Protein AF-A0A6L7KGI4-F1 (afdb_monomer_lite)

Secondary structure (DSSP, 8-state):
-PPP------HHHHHHHHHT-TTSTT-TTTT-TTHHHHHHTTS-SSHHHHHHHHHHHHHTSHHHHHHHH-

Sequence (70 aa):
MAAPILMPTDTQILTLTQWLSPAFPVGSFAYSHGLEGAAGMGWVKDGAGLEAWLEDVLLHGAGRADSLLL

Radius of gyration: 17.54 Å; chains: 1; bounding box: 44×34×32 Å

pLDDT: mean 90.4, std 9.27, range [55.88, 98.25]

Structure (mmCIF, N/CA/C/O backbone):
data_AF-A0A6L7KGI4-F1
#
_entry.id   AF-A0A6L7KGI4-F1
#
loop_
_atom_site.group_PDB
_atom_site.id
_atom_site.type_symbol
_atom_site.label_atom_id
_atom_site.label_alt_id
_atom_site.label_comp_id
_atom_site.label_asym_id
_atom_site.label_entity_id
_atom_site.label_seq_id
_atom_site.pdbx_PDB_ins_code
_atom_site.Cartn_x
_atom_site.Cartn_y
_atom_site.Cartn_z
_atom_site.occupancy
_atom_site.B_iso_or_equiv
_atom_site.auth_seq_id
_atom_site.auth_comp_id
_atom_site.auth_asym_id
_atom_site.auth_atom_id
_atom_site.pdbx_PDB_model_num
ATOM 1 N N . MET A 1 1 ? 27.247 -22.826 16.369 1.00 55.88 1 MET A N 1
ATOM 2 C CA . MET A 1 1 ?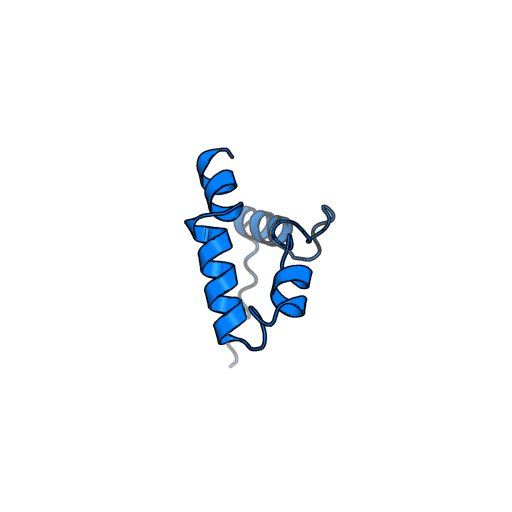 27.669 -22.164 15.114 1.00 55.88 1 MET A CA 1
ATOM 3 C C . MET A 1 1 ? 26.431 -21.519 14.514 1.00 55.88 1 MET A C 1
ATOM 5 O O . MET A 1 1 ? 25.457 -22.232 14.319 1.00 55.88 1 MET A O 1
ATOM 9 N N . ALA A 1 2 ? 26.412 -20.195 14.338 1.00 60.50 2 ALA A N 1
ATOM 10 C CA . ALA A 1 2 ? 25.277 -19.503 13.724 1.00 60.50 2 ALA A CA 1
ATOM 11 C C . ALA A 1 2 ? 25.234 -19.821 12.222 1.00 60.50 2 ALA A C 1
ATOM 13 O O . ALA A 1 2 ? 26.283 -19.853 11.577 1.00 60.50 2 ALA A O 1
ATOM 14 N N . ALA A 1 3 ? 24.045 -20.094 11.685 1.00 68.31 3 ALA A N 1
ATOM 15 C CA . ALA A 1 3 ? 23.865 -20.294 10.253 1.00 68.31 3 ALA A CA 1
ATOM 16 C C . ALA A 1 3 ? 24.255 -19.008 9.495 1.00 68.31 3 ALA A C 1
ATOM 18 O O . ALA A 1 3 ? 23.982 -17.913 9.996 1.00 68.31 3 ALA A O 1
ATOM 19 N N . PRO A 1 4 ? 24.907 -19.109 8.323 1.00 72.06 4 PRO A N 1
ATOM 20 C CA . PRO A 1 4 ? 25.268 -17.932 7.546 1.00 72.06 4 PRO A CA 1
ATOM 21 C C . PRO A 1 4 ? 24.005 -17.168 7.139 1.00 72.06 4 PRO A C 1
ATOM 23 O O . PRO A 1 4 ? 23.013 -17.769 6.725 1.00 72.06 4 PRO A O 1
ATOM 26 N N . ILE A 1 5 ? 24.047 -15.838 7.249 1.00 74.75 5 ILE A N 1
ATOM 27 C CA . ILE A 1 5 ? 23.008 -14.970 6.691 1.00 74.75 5 ILE A CA 1
ATOM 28 C C . ILE A 1 5 ? 23.068 -15.144 5.174 1.00 74.75 5 ILE A C 1
ATOM 30 O O . ILE A 1 5 ? 24.035 -14.733 4.531 1.00 74.75 5 ILE A O 1
ATOM 34 N N . LEU A 1 6 ? 22.048 -15.785 4.609 1.00 75.00 6 LEU A N 1
ATOM 35 C CA . LEU A 1 6 ? 21.864 -15.847 3.167 1.00 75.00 6 LEU A CA 1
ATOM 36 C C . LEU A 1 6 ? 21.496 -14.438 2.699 1.00 75.00 6 LEU A C 1
ATOM 38 O O . LEU A 1 6 ? 20.384 -13.975 2.929 1.00 75.00 6 LEU A O 1
ATOM 42 N N . MET A 1 7 ? 22.453 -13.745 2.087 1.00 75.75 7 MET A N 1
ATOM 43 C CA . MET A 1 7 ? 22.204 -12.525 1.324 1.00 75.75 7 MET A CA 1
ATOM 44 C C . MET A 1 7 ? 21.854 -12.952 -0.103 1.00 75.75 7 MET A C 1
ATOM 46 O O . MET A 1 7 ? 22.766 -13.330 -0.841 1.00 75.75 7 MET A O 1
ATOM 50 N N . PRO A 1 8 ? 20.568 -12.969 -0.501 1.00 76.50 8 PRO A N 1
ATOM 51 C CA . PRO A 1 8 ? 20.207 -13.270 -1.877 1.00 76.50 8 PRO A CA 1
ATOM 52 C C . PRO A 1 8 ? 20.791 -12.185 -2.787 1.00 76.50 8 PRO A C 1
ATOM 54 O O . PRO A 1 8 ? 20.374 -11.032 -2.752 1.00 76.50 8 PRO A O 1
ATOM 57 N N . THR A 1 9 ? 21.788 -12.561 -3.584 1.00 87.38 9 THR A N 1
ATOM 58 C CA . THR A 1 9 ? 22.417 -11.703 -4.601 1.00 87.38 9 THR A CA 1
ATOM 59 C C . THR A 1 9 ? 21.861 -11.958 -6.001 1.00 87.38 9 THR A C 1
ATOM 61 O O . THR A 1 9 ? 22.398 -11.443 -6.981 1.00 87.38 9 THR A O 1
ATOM 64 N N . ASP A 1 10 ? 20.786 -12.747 -6.100 1.00 92.81 10 ASP A N 1
ATOM 65 C CA . ASP A 1 10 ? 20.036 -12.932 -7.337 1.00 92.81 10 ASP A CA 1
ATOM 66 C C . ASP A 1 10 ? 19.522 -11.573 -7.825 1.00 92.81 10 ASP A C 1
ATOM 68 O O . ASP A 1 10 ? 18.842 -10.841 -7.100 1.00 92.81 10 ASP A O 1
ATOM 72 N N . THR A 1 11 ? 19.873 -11.219 -9.058 1.00 93.50 11 THR A N 1
ATOM 73 C CA . THR A 1 11 ? 19.571 -9.904 -9.620 1.00 93.50 11 THR A CA 1
ATOM 74 C C . THR A 1 11 ? 18.072 -9.653 -9.731 1.00 93.50 11 THR A C 1
ATOM 76 O O . THR A 1 11 ? 17.653 -8.519 -9.522 1.00 93.50 11 THR A O 1
ATOM 79 N N . GLN A 1 12 ? 17.254 -10.679 -9.981 1.00 94.38 12 GLN A N 1
ATOM 80 C CA . GLN A 1 12 ? 15.799 -10.538 -10.062 1.00 94.38 12 GLN A CA 1
ATOM 81 C C . GLN A 1 12 ? 15.217 -10.194 -8.690 1.00 94.38 12 GLN A C 1
ATOM 83 O O . GLN A 1 12 ? 14.397 -9.282 -8.577 1.00 94.38 12 GLN A O 1
ATOM 88 N N . ILE A 1 13 ? 15.693 -10.861 -7.631 1.00 92.50 13 ILE A N 1
ATOM 89 C CA . ILE A 1 13 ? 15.278 -10.558 -6.253 1.00 92.50 13 ILE A CA 1
ATOM 90 C C . ILE A 1 13 ? 15.706 -9.143 -5.859 1.00 92.50 13 ILE A C 1
ATOM 92 O O . ILE A 1 13 ? 14.911 -8.397 -5.281 1.00 92.50 13 ILE A O 1
ATOM 96 N N . LEU A 1 14 ? 16.935 -8.744 -6.192 1.00 93.81 14 LEU A N 1
ATOM 97 C CA . LEU A 1 14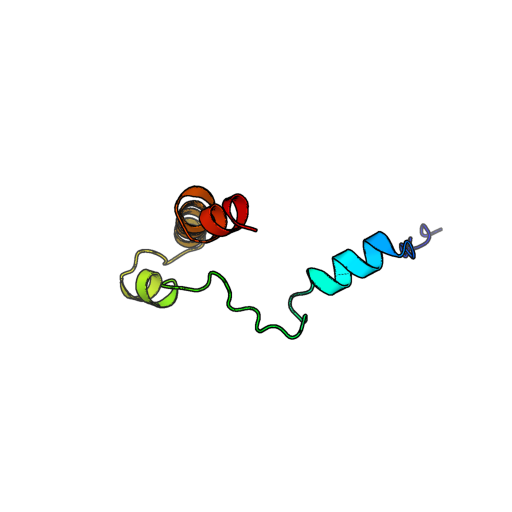 ? 17.426 -7.396 -5.903 1.00 93.81 14 LEU A CA 1
ATOM 98 C C . LEU A 1 14 ? 16.619 -6.322 -6.646 1.00 93.81 14 LEU A C 1
ATOM 100 O O . LEU A 1 14 ? 16.250 -5.316 -6.041 1.00 93.81 14 LEU A O 1
ATOM 104 N N . THR A 1 15 ? 16.281 -6.545 -7.920 1.00 94.75 15 THR A N 1
ATOM 105 C CA . THR A 1 15 ? 15.441 -5.625 -8.699 1.00 94.75 15 THR A CA 1
ATOM 106 C C . THR A 1 15 ? 14.036 -5.503 -8.113 1.00 94.75 15 THR A C 1
ATOM 108 O O . THR A 1 15 ? 13.574 -4.384 -7.898 1.00 94.75 15 THR A O 1
ATOM 111 N N . LEU A 1 16 ? 13.373 -6.618 -7.785 1.00 94.12 16 LEU A N 1
ATOM 112 C CA . LEU A 1 16 ? 12.041 -6.585 -7.168 1.00 94.12 16 LEU A CA 1
ATOM 113 C C . LEU A 1 16 ? 12.061 -5.875 -5.810 1.00 94.12 16 LEU A C 1
ATOM 115 O O . LEU A 1 16 ? 11.186 -5.060 -5.528 1.00 94.12 16 LEU A O 1
ATOM 119 N N . THR A 1 17 ? 13.087 -6.125 -4.993 1.00 92.94 17 THR A N 1
ATOM 120 C CA . THR A 1 17 ? 13.258 -5.460 -3.691 1.00 92.94 17 THR A CA 1
ATOM 121 C C . THR A 1 17 ? 13.424 -3.951 -3.856 1.00 92.94 17 THR A C 1
ATOM 123 O O . THR A 1 17 ? 12.864 -3.175 -3.085 1.00 92.94 17 THR A O 1
ATOM 126 N N . GLN A 1 18 ? 14.174 -3.521 -4.875 1.00 93.25 18 GLN A N 1
ATOM 127 C CA . GLN A 1 18 ? 14.331 -2.106 -5.187 1.00 93.25 18 GLN A CA 1
ATOM 128 C C . GLN A 1 18 ? 13.004 -1.476 -5.630 1.00 93.25 18 GLN A C 1
ATOM 130 O O . GLN A 1 18 ? 12.663 -0.405 -5.136 1.00 93.25 18 GLN A O 1
ATOM 135 N N . TRP A 1 19 ? 12.264 -2.123 -6.535 1.00 92.56 19 TRP A N 1
ATOM 136 C CA . TRP A 1 19 ? 11.004 -1.599 -7.078 1.00 92.56 19 TRP A CA 1
ATOM 137 C C . TRP A 1 19 ? 9.882 -1.523 -6.041 1.00 92.56 19 TRP A C 1
ATOM 139 O O . TRP A 1 19 ? 9.131 -0.554 -6.032 1.00 92.56 19 TRP A O 1
ATOM 149 N N . LEU A 1 20 ? 9.781 -2.515 -5.153 1.00 91.44 20 LEU A N 1
ATOM 150 C CA . LEU A 1 20 ? 8.731 -2.598 -4.130 1.00 91.44 20 LEU A CA 1
ATOM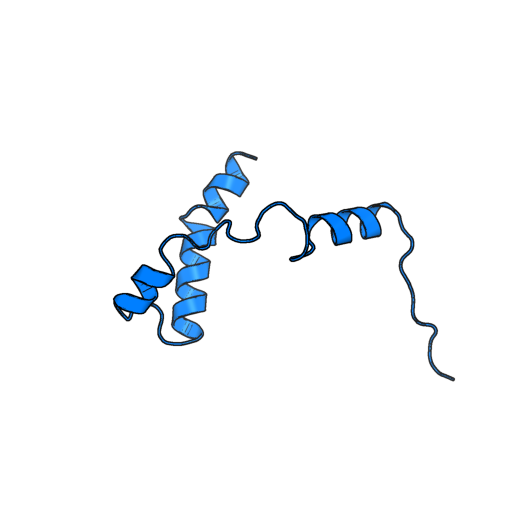 151 C C . LEU A 1 20 ? 9.105 -1.891 -2.817 1.00 91.44 20 LEU A C 1
ATOM 153 O O . LEU A 1 20 ? 8.367 -1.960 -1.834 1.00 91.44 20 LEU A O 1
ATOM 157 N N . SER A 1 21 ? 10.260 -1.224 -2.774 1.00 91.62 21 SER A N 1
ATOM 158 C CA . SER A 1 21 ? 10.696 -0.479 -1.597 1.00 91.62 21 SER A CA 1
ATOM 159 C C . SER A 1 21 ? 9.786 0.730 -1.345 1.00 91.62 21 SER A C 1
ATOM 161 O O . SER A 1 21 ? 9.581 1.533 -2.256 1.00 91.62 21 SER A O 1
ATOM 163 N N . PRO A 1 22 ? 9.341 0.974 -0.096 1.00 89.31 22 PRO A N 1
ATOM 164 C CA . PRO A 1 22 ? 8.645 2.211 0.263 1.00 89.31 22 PRO A CA 1
ATOM 165 C C . PRO A 1 22 ? 9.467 3.482 -0.002 1.00 89.31 22 PRO A C 1
ATOM 167 O O . PRO A 1 22 ? 8.899 4.567 -0.103 1.00 89.31 22 PRO A O 1
ATOM 170 N N . ALA A 1 23 ? 10.797 3.350 -0.103 1.00 90.69 23 ALA A N 1
ATOM 171 C CA . ALA A 1 23 ? 11.720 4.437 -0.420 1.00 90.69 23 ALA A CA 1
ATOM 172 C C . ALA A 1 23 ? 11.909 4.660 -1.934 1.00 90.69 23 ALA A C 1
ATOM 174 O O . ALA A 1 23 ? 12.707 5.516 -2.324 1.00 90.69 23 ALA A O 1
ATOM 175 N N . PHE A 1 24 ? 11.228 3.896 -2.798 1.00 91.12 24 PHE A N 1
ATOM 176 C CA . PHE A 1 24 ? 11.304 4.091 -4.242 1.00 91.12 24 PHE A CA 1
ATOM 177 C C . PHE A 1 24 ? 10.749 5.485 -4.614 1.00 91.12 24 PHE A C 1
ATOM 179 O O . PHE A 1 24 ? 9.666 5.857 -4.156 1.00 91.12 24 PHE A O 1
ATOM 186 N N . PRO A 1 25 ? 11.471 6.303 -5.407 1.00 89.25 25 PRO A N 1
ATOM 187 C CA . PRO A 1 25 ? 11.242 7.750 -5.486 1.00 89.25 25 PRO A CA 1
ATOM 188 C C . PRO A 1 25 ? 10.116 8.137 -6.462 1.00 89.25 25 PRO A C 1
ATOM 190 O O . PRO A 1 25 ? 10.295 8.991 -7.326 1.00 89.25 25 PRO A O 1
ATOM 193 N N . VAL A 1 26 ? 8.950 7.506 -6.331 1.00 87.00 26 VAL A N 1
ATOM 194 C CA . VAL A 1 26 ? 7.746 7.787 -7.139 1.00 87.00 26 VAL A CA 1
ATOM 195 C C . VAL A 1 26 ? 6.650 8.509 -6.351 1.00 87.00 26 VAL A C 1
ATOM 197 O O . VAL A 1 26 ? 5.655 8.927 -6.932 1.00 87.00 26 VAL A O 1
ATOM 200 N N . GLY A 1 27 ? 6.846 8.693 -5.041 1.00 79.88 27 GLY A N 1
ATOM 201 C CA . GLY A 1 27 ? 5.829 9.221 -4.134 1.00 79.88 27 GLY A CA 1
ATOM 202 C C . GLY A 1 27 ? 4.865 8.118 -3.697 1.00 79.88 27 GLY A C 1
ATOM 203 O O . GLY A 1 27 ? 3.925 7.774 -4.406 1.00 79.88 27 GLY A O 1
ATOM 204 N N . SER A 1 28 ? 5.098 7.562 -2.509 1.00 73.81 28 SER A N 1
ATOM 205 C CA . SER A 1 28 ? 4.407 6.379 -1.967 1.00 73.81 28 SER A CA 1
ATOM 206 C C . SER A 1 28 ? 3.017 6.691 -1.388 1.00 73.81 28 SER A C 1
ATOM 208 O O . SER A 1 28 ? 2.704 6.298 -0.268 1.00 73.81 28 SER A O 1
ATOM 210 N N . PHE A 1 29 ? 2.192 7.431 -2.134 1.00 78.75 29 PHE A N 1
ATOM 211 C CA . PHE A 1 29 ? 0.834 7.835 -1.729 1.00 78.75 29 PHE A CA 1
ATOM 212 C C . PHE A 1 29 ? -0.261 7.278 -2.645 1.00 78.75 29 PHE A C 1
ATOM 214 O O . PHE A 1 29 ? -1.441 7.574 -2.456 1.00 78.75 29 PHE A O 1
ATOM 221 N N . ALA A 1 30 ? 0.108 6.472 -3.646 1.00 75.69 30 ALA A N 1
ATOM 222 C CA . ALA A 1 30 ? -0.875 5.718 -4.409 1.00 75.69 30 ALA A CA 1
ATOM 223 C C . ALA A 1 30 ? -1.774 4.932 -3.437 1.00 75.69 30 ALA A C 1
ATOM 225 O O . ALA A 1 30 ? -1.303 4.396 -2.434 1.00 75.69 30 ALA A O 1
ATOM 226 N N . TYR A 1 31 ? -3.077 4.917 -3.722 1.00 83.50 31 TYR A N 1
ATOM 227 C CA . TYR A 1 31 ? -4.117 4.276 -2.908 1.00 83.50 31 TYR A CA 1
ATOM 228 C C . TYR A 1 31 ? -4.469 4.935 -1.563 1.00 83.50 31 TYR A C 1
ATOM 230 O O . TYR A 1 31 ? -5.393 4.452 -0.925 1.00 83.50 31 TYR A O 1
ATOM 238 N N . SER A 1 32 ? -3.876 6.069 -1.158 1.00 88.31 32 SER A N 1
ATOM 239 C CA . SER A 1 32 ? -4.271 6.761 0.092 1.00 88.31 32 SER A CA 1
ATOM 240 C C . SER A 1 32 ? -5.590 7.547 -0.002 1.00 88.31 32 SER A C 1
ATOM 242 O O . SER A 1 32 ? -6.066 8.097 0.989 1.00 88.31 32 SER A O 1
ATOM 244 N N . HIS A 1 33 ? -6.167 7.638 -1.201 1.00 90.50 33 HIS A N 1
ATOM 245 C CA . HIS A 1 33 ? -7.350 8.440 -1.505 1.00 90.50 33 HIS A CA 1
ATOM 246 C C . HIS A 1 33 ? -8.498 8.213 -0.517 1.00 90.50 33 HIS A C 1
ATOM 248 O O . HIS A 1 33 ? -8.951 7.098 -0.304 1.00 90.50 33 HIS A O 1
ATOM 254 N N . GLY A 1 34 ? -9.025 9.296 0.049 1.00 93.00 34 GLY A N 1
ATOM 255 C CA . GLY A 1 34 ? -10.228 9.235 0.877 1.00 93.00 34 GLY A CA 1
ATOM 256 C C . GLY A 1 34 ? -10.037 8.604 2.258 1.00 93.00 34 GLY A C 1
ATOM 257 O O . GLY A 1 34 ? -10.995 8.628 3.029 1.00 93.00 34 GLY A O 1
ATOM 258 N N . LEU A 1 35 ? -8.840 8.119 2.616 1.00 95.38 35 LEU A N 1
ATOM 259 C CA . LEU A 1 35 ? -8.568 7.577 3.948 1.00 95.38 35 LEU A CA 1
ATOM 260 C C . LEU A 1 35 ? -8.738 8.651 5.031 1.00 95.38 35 LEU A C 1
ATOM 262 O O . LEU A 1 35 ? -9.383 8.398 6.048 1.00 95.38 35 LEU A O 1
ATOM 266 N N . GLU A 1 36 ? -8.250 9.876 4.799 1.00 95.94 36 GLU A N 1
ATOM 267 C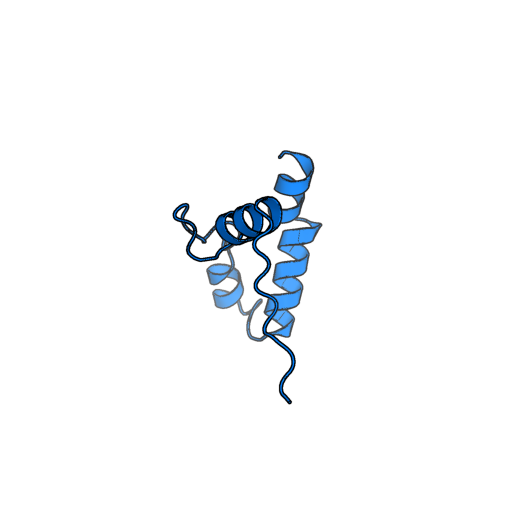 CA . GLU A 1 36 ? -8.445 10.994 5.733 1.00 95.94 36 GLU A CA 1
ATOM 268 C C . GLU A 1 36 ? -9.931 11.342 5.903 1.00 95.94 36 GLU A C 1
ATOM 270 O O . GLU A 1 36 ? -10.380 11.656 7.006 1.00 95.94 36 GLU A O 1
ATOM 275 N N . GLY A 1 37 ? -10.714 11.245 4.824 1.00 96.94 37 GLY A N 1
ATOM 276 C CA . GLY A 1 37 ? -12.162 11.450 4.859 1.00 96.94 37 GLY A CA 1
ATOM 277 C C . GLY A 1 37 ? -12.885 10.345 5.630 1.00 96.94 37 GLY A C 1
ATOM 278 O O . GLY A 1 37 ? -13.724 10.635 6.482 1.00 96.94 37 GLY A O 1
ATOM 279 N N . ALA A 1 38 ? -12.530 9.083 5.383 1.00 96.38 38 ALA A N 1
ATOM 280 C CA . ALA A 1 38 ? -13.082 7.931 6.088 1.00 96.38 38 ALA A CA 1
ATOM 281 C C . ALA A 1 38 ? -12.777 7.991 7.595 1.00 96.38 38 ALA A C 1
ATOM 283 O O . ALA A 1 38 ? -13.653 7.706 8.415 1.00 96.38 38 ALA A O 1
ATOM 284 N N . ALA A 1 39 ? -11.577 8.438 7.972 1.00 97.19 39 ALA A N 1
ATOM 285 C CA . ALA A 1 39 ? -11.230 8.705 9.364 1.00 97.19 39 ALA A CA 1
ATOM 286 C C . ALA A 1 39 ? -12.051 9.870 9.945 1.00 97.19 39 ALA A C 1
ATOM 288 O O . ALA A 1 39 ? -12.642 9.735 11.016 1.00 97.19 39 ALA A O 1
ATOM 289 N N . GLY A 1 40 ? -12.164 10.988 9.218 1.00 97.88 40 GLY A N 1
ATOM 290 C CA . GLY A 1 40 ? -12.947 12.156 9.640 1.00 97.88 40 GLY A CA 1
ATOM 291 C C . GLY A 1 40 ? -14.441 11.869 9.844 1.00 97.88 40 GLY A C 1
ATOM 292 O O . GLY A 1 40 ? -15.072 12.475 10.707 1.00 97.88 40 GLY A O 1
ATOM 293 N N . MET A 1 41 ? -15.001 10.912 9.098 1.00 97.50 41 MET A N 1
ATOM 294 C CA . MET A 1 41 ? -16.386 10.442 9.247 1.00 97.50 41 MET A CA 1
ATOM 295 C C . MET A 1 41 ? -16.553 9.324 10.290 1.00 97.50 41 MET A C 1
ATOM 297 O O . MET A 1 41 ? -17.672 8.875 10.536 1.00 97.50 41 MET A O 1
ATOM 301 N N . GLY A 1 42 ? -15.465 8.860 10.909 1.00 96.88 42 GLY A N 1
ATOM 302 C CA . GLY A 1 42 ? -15.484 7.786 11.904 1.00 96.88 42 GLY A CA 1
ATOM 303 C C . GLY A 1 42 ? -15.659 6.377 11.328 1.00 96.88 42 GLY A C 1
ATOM 304 O O . GLY A 1 42 ? -15.948 5.452 12.088 1.00 96.88 42 GLY A O 1
ATOM 305 N N . TRP A 1 43 ? -15.491 6.195 10.014 1.00 96.56 43 TRP A N 1
ATOM 306 C CA . TRP A 1 43 ? -15.536 4.882 9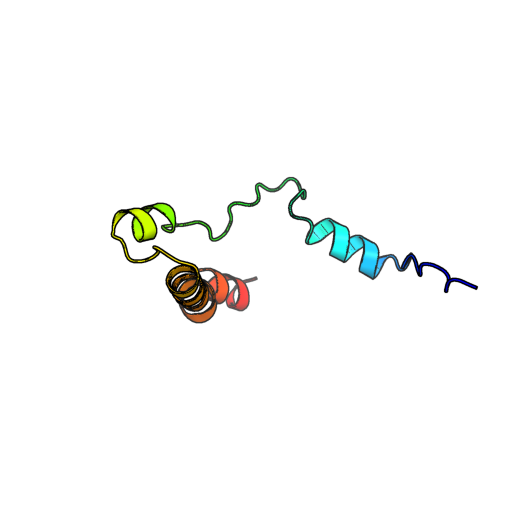.356 1.00 96.56 43 TRP A CA 1
ATOM 307 C C . TRP A 1 43 ? -14.260 4.079 9.629 1.00 96.56 43 TRP A C 1
ATOM 309 O O . TRP A 1 43 ? -14.328 2.876 9.863 1.00 96.56 43 TRP A O 1
ATOM 319 N N . VAL A 1 44 ? -13.108 4.757 9.687 1.00 98.00 44 VAL A N 1
ATOM 320 C CA . VAL A 1 44 ? -11.817 4.174 10.080 1.00 98.00 44 VAL A CA 1
ATOM 321 C C . VAL A 1 44 ? -11.385 4.781 11.411 1.00 98.00 44 VAL A C 1
ATOM 323 O O . VAL A 1 44 ? -10.913 5.913 11.466 1.00 98.00 44 VAL A O 1
ATOM 326 N N . LYS A 1 45 ? -11.569 4.033 12.500 1.00 97.69 45 LYS A N 1
ATOM 327 C CA . LYS A 1 45 ? -11.243 4.475 13.873 1.00 97.69 45 LYS A CA 1
ATOM 328 C C . LYS A 1 45 ? -10.284 3.542 14.614 1.00 97.69 45 LYS A C 1
ATOM 330 O O . LYS A 1 45 ? -9.795 3.880 15.688 1.00 97.69 45 LYS A O 1
ATOM 335 N N . ASP A 1 46 ? -10.060 2.359 14.059 1.00 98.12 46 ASP A N 1
ATOM 336 C CA . ASP A 1 46 ? -9.263 1.281 14.623 1.00 98.12 46 ASP A CA 1
ATOM 337 C C . ASP A 1 46 ? -8.713 0.398 13.490 1.00 98.12 46 ASP A C 1
ATOM 339 O O . ASP A 1 46 ? -8.966 0.641 12.306 1.00 98.12 46 ASP A O 1
ATOM 343 N N . GLY A 1 47 ? -7.925 -0.615 13.859 1.00 98.12 47 GLY A N 1
ATOM 344 C CA . GLY A 1 47 ? -7.313 -1.529 12.896 1.00 98.12 47 GLY A CA 1
ATOM 345 C C . GLY A 1 47 ? -8.332 -2.324 12.077 1.00 98.12 47 GLY A C 1
ATOM 346 O O . GLY A 1 47 ? -8.109 -2.520 10.890 1.00 98.12 47 GLY A O 1
ATOM 347 N N . ALA A 1 48 ? -9.465 -2.715 12.668 1.00 98.25 48 ALA A N 1
ATOM 348 C CA . ALA A 1 48 ? -10.498 -3.474 11.964 1.00 98.25 48 ALA A CA 1
ATOM 349 C C . ALA A 1 48 ? -11.215 -2.612 10.912 1.00 98.25 48 ALA A C 1
ATOM 351 O O . ALA A 1 48 ? -11.466 -3.065 9.799 1.00 98.25 48 ALA A O 1
ATOM 352 N N . GLY A 1 49 ? -11.501 -1.347 11.235 1.00 98.06 49 GLY A N 1
ATOM 353 C CA . GLY A 1 49 ? -12.039 -0.392 10.267 1.00 98.06 49 GLY A CA 1
ATOM 354 C C . GLY A 1 49 ? -11.058 -0.102 9.130 1.00 98.06 49 GLY A C 1
ATOM 355 O O . GLY A 1 49 ? -11.474 0.018 7.981 1.00 98.06 49 GLY A O 1
ATOM 356 N N . LEU A 1 50 ? -9.756 -0.028 9.430 1.00 97.69 50 LEU A N 1
ATOM 357 C CA . LEU A 1 50 ? -8.728 0.136 8.402 1.00 97.69 50 LEU A CA 1
ATOM 358 C C . LEU A 1 50 ? -8.636 -1.092 7.487 1.00 97.69 50 LEU A C 1
ATOM 360 O O . LEU A 1 50 ? -8.538 -0.931 6.277 1.00 97.69 50 LEU A O 1
ATOM 364 N N . GLU A 1 51 ? -8.681 -2.298 8.050 1.00 98.06 51 GLU A N 1
ATOM 365 C CA . GLU A 1 51 ? -8.675 -3.553 7.292 1.00 98.06 51 GLU A CA 1
ATOM 366 C C . GLU A 1 51 ? -9.866 -3.631 6.333 1.00 98.06 51 GLU A C 1
ATOM 368 O O . GLU A 1 51 ? -9.665 -3.813 5.135 1.00 98.06 51 GLU A O 1
ATOM 373 N N . ALA A 1 52 ? -11.083 -3.369 6.821 1.00 97.88 52 ALA A N 1
ATOM 374 C CA . ALA A 1 52 ? -12.280 -3.338 5.980 1.00 97.88 52 ALA A CA 1
ATOM 375 C C . ALA A 1 52 ? -12.177 -2.291 4.855 1.00 97.88 52 ALA A C 1
ATOM 377 O O . ALA A 1 52 ? -12.528 -2.555 3.707 1.00 97.88 52 ALA A O 1
ATOM 378 N N . TRP A 1 53 ? -11.644 -1.105 5.162 1.00 97.06 53 TRP A N 1
ATOM 379 C CA . TRP A 1 53 ? -11.419 -0.070 4.154 1.00 97.06 53 TRP A CA 1
ATOM 380 C C . TRP A 1 53 ? -10.383 -0.498 3.097 1.00 97.06 53 TRP A C 1
ATOM 382 O O . TRP A 1 53 ? -10.576 -0.247 1.907 1.00 97.06 53 TRP A O 1
ATOM 392 N N . LEU A 1 54 ? -9.304 -1.178 3.500 1.00 96.75 54 LEU A N 1
ATOM 393 C CA . LEU A 1 54 ? -8.304 -1.726 2.577 1.00 96.75 54 LEU A CA 1
ATOM 394 C C . LEU A 1 54 ? -8.898 -2.815 1.676 1.00 96.75 54 LEU A C 1
ATOM 396 O O . LEU A 1 54 ? -8.602 -2.832 0.481 1.00 96.75 54 LEU A O 1
ATOM 400 N N . GLU A 1 55 ? -9.744 -3.695 2.216 1.00 97.25 55 GLU A N 1
ATOM 401 C CA . GLU A 1 55 ? -10.457 -4.701 1.422 1.00 97.25 55 GLU A CA 1
ATOM 402 C C . GLU A 1 55 ? -11.296 -4.048 0.320 1.00 97.25 55 GLU A C 1
ATOM 404 O O . GLU A 1 55 ? -11.218 -4.468 -0.836 1.00 97.25 55 GLU A O 1
ATOM 409 N N . ASP A 1 56 ? -12.025 -2.974 0.629 1.00 96.31 56 ASP A N 1
ATOM 410 C CA . ASP A 1 56 ? -12.796 -2.236 -0.372 1.00 96.31 56 ASP A CA 1
ATOM 411 C C . ASP A 1 56 ? -11.906 -1.624 -1.459 1.00 96.31 56 ASP A C 1
ATOM 413 O O . ASP A 1 56 ? -12.200 -1.750 -2.653 1.00 96.31 56 ASP A O 1
ATOM 417 N N . VAL A 1 57 ? -10.779 -1.014 -1.080 1.00 95.75 57 VAL A N 1
ATOM 418 C CA . VAL A 1 57 ? -9.813 -0.462 -2.045 1.00 95.75 57 VAL A CA 1
ATOM 419 C C . VAL A 1 57 ? -9.260 -1.551 -2.971 1.00 95.75 57 VAL A C 1
ATOM 421 O O . VAL A 1 57 ? -9.131 -1.317 -4.178 1.00 95.75 57 VAL A O 1
ATOM 424 N N . LEU A 1 58 ? -8.957 -2.735 -2.433 1.00 95.69 58 LEU A N 1
ATOM 425 C CA . LEU A 1 58 ? -8.386 -3.858 -3.180 1.00 95.69 58 LEU A CA 1
ATOM 426 C C . LEU A 1 58 ? -9.410 -4.566 -4.073 1.00 95.69 58 LEU A C 1
ATOM 428 O O . LEU A 1 58 ? -9.091 -4.915 -5.207 1.00 95.69 58 LEU A O 1
ATOM 432 N N . LEU A 1 59 ? -10.628 -4.791 -3.578 1.00 96.50 59 LEU A N 1
ATOM 433 C CA . LEU A 1 59 ? -11.626 -5.640 -4.236 1.00 96.50 59 LEU A CA 1
ATOM 434 C C . LEU A 1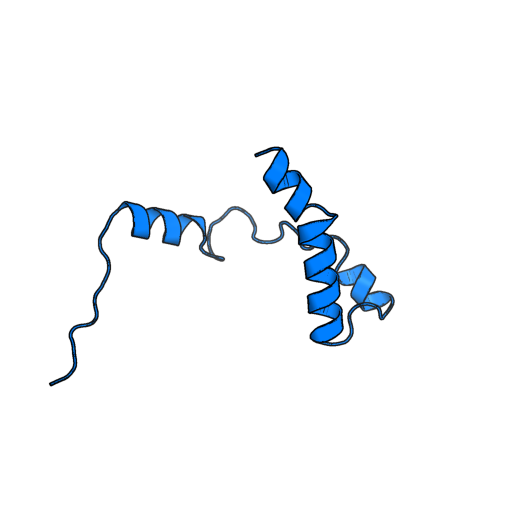 59 ? -12.615 -4.861 -5.101 1.00 96.50 59 LEU A C 1
ATOM 436 O O . LEU A 1 59 ? -13.181 -5.429 -6.041 1.00 96.50 59 LEU A O 1
ATOM 440 N N . HIS A 1 60 ? -12.819 -3.578 -4.807 1.00 95.12 60 HIS A N 1
ATOM 441 C CA . HIS A 1 60 ? -13.838 -2.743 -5.444 1.00 95.12 60 HIS A CA 1
ATOM 442 C C . HIS A 1 60 ? -13.299 -1.394 -5.948 1.00 95.12 60 HIS A C 1
ATOM 444 O O . HIS A 1 60 ? -13.955 -0.756 -6.770 1.00 95.12 60 HIS A O 1
ATOM 450 N N . GLY A 1 61 ? -12.121 -0.964 -5.486 1.00 92.81 61 GLY A N 1
ATOM 451 C CA . GLY A 1 61 ? -11.553 0.355 -5.764 1.00 92.81 61 GLY A CA 1
ATOM 452 C C . GLY A 1 61 ? -10.340 0.358 -6.699 1.00 92.81 61 GLY A C 1
ATOM 453 O O . GLY A 1 61 ? -10.231 -0.421 -7.649 1.00 92.81 61 GLY A O 1
ATOM 454 N N . ALA A 1 62 ? -9.421 1.287 -6.427 1.00 91.94 62 ALA A N 1
ATOM 455 C CA . ALA A 1 62 ? -8.246 1.537 -7.260 1.00 91.94 62 ALA A CA 1
ATOM 456 C C . ALA A 1 62 ? -7.285 0.336 -7.344 1.00 91.94 62 ALA A C 1
ATOM 458 O O . ALA A 1 62 ? -6.701 0.115 -8.399 1.00 91.94 62 ALA A O 1
ATOM 459 N N . GLY A 1 63 ? -7.170 -0.482 -6.288 1.00 92.56 63 GLY A N 1
ATOM 460 C CA . GLY A 1 63 ? -6.340 -1.692 -6.329 1.00 92.56 63 GLY A CA 1
ATOM 461 C C . GLY A 1 63 ? -6.842 -2.695 -7.373 1.00 92.56 63 GLY A C 1
ATOM 462 O O . GLY A 1 63 ? -6.059 -3.251 -8.144 1.00 92.56 63 GLY A O 1
ATOM 463 N N . ARG A 1 64 ? -8.167 -2.855 -7.477 1.00 95.00 64 ARG A N 1
ATOM 464 C CA . ARG A 1 64 ? -8.786 -3.659 -8.535 1.00 95.00 64 ARG A CA 1
ATOM 465 C C . ARG A 1 64 ? -8.572 -3.050 -9.914 1.00 95.00 64 ARG A C 1
ATOM 467 O O . ARG A 1 64 ? -8.260 -3.790 -10.844 1.00 95.00 64 ARG A O 1
ATOM 474 N N . ALA A 1 65 ? -8.786 -1.744 -10.066 1.00 94.88 65 ALA A N 1
ATOM 475 C CA . ALA A 1 65 ? -8.626 -1.069 -11.353 1.00 94.88 65 ALA A CA 1
ATOM 476 C C . ALA A 1 65 ? -7.215 -1.283 -11.923 1.00 94.88 65 ALA A C 1
ATOM 478 O O . ALA A 1 65 ? -7.082 -1.694 -13.073 1.00 94.88 65 ALA A O 1
ATOM 479 N N . ASP A 1 66 ? -6.190 -1.120 -11.090 1.00 93.19 66 ASP A N 1
ATOM 480 C CA . ASP A 1 66 ? -4.799 -1.316 -11.488 1.00 93.19 66 ASP A CA 1
ATOM 481 C C . ASP A 1 66 ? -4.516 -2.774 -11.859 1.00 93.19 66 ASP A C 1
ATOM 483 O O . ASP A 1 66 ? -3.913 -3.024 -12.896 1.00 93.19 66 ASP A O 1
ATOM 487 N N . SER A 1 67 ? -5.048 -3.746 -11.104 1.00 92.81 67 SER A N 1
ATOM 488 C CA . SER A 1 67 ? -4.908 -5.174 -11.446 1.00 92.81 67 SER A CA 1
ATOM 489 C C . SER A 1 67 ? -5.534 -5.571 -12.791 1.00 92.81 67 SER A C 1
ATOM 491 O O . SER A 1 67 ? -5.197 -6.616 -13.342 1.00 92.81 67 SER A O 1
ATOM 493 N N . LEU A 1 68 ? -6.483 -4.774 -13.294 1.00 95.31 68 LEU A N 1
ATOM 494 C CA . LEU A 1 68 ? -7.179 -5.031 -14.554 1.00 95.31 68 LEU A CA 1
ATOM 495 C C . LEU A 1 68 ? -6.552 -4.290 -15.740 1.00 95.31 68 LEU A C 1
ATOM 497 O O . LEU A 1 68 ? -6.737 -4.727 -16.875 1.00 95.31 68 LEU A O 1
ATOM 501 N N . LEU A 1 69 ? -5.903 -3.149 -15.498 1.00 94.81 69 LEU A N 1
ATOM 502 C CA . LEU A 1 69 ? -5.524 -2.189 -16.540 1.00 94.81 69 LEU A CA 1
ATOM 503 C C . LEU A 1 69 ? -4.007 -2.010 -16.719 1.00 94.81 69 LEU A C 1
ATOM 505 O O . LEU A 1 69 ? -3.613 -1.416 -17.725 1.00 94.81 69 LEU A O 1
ATOM 509 N N . LEU A 1 70 ? -3.182 -2.488 -15.782 1.00 87.00 70 LEU A N 1
ATOM 510 C CA . LEU A 1 70 ? -1.712 -2.457 -15.842 1.00 87.00 70 LEU A CA 1
ATOM 511 C C . LEU A 1 70 ? -1.136 -3.841 -16.160 1.00 87.00 70 LEU A C 1
ATOM 513 O O . LEU A 1 70 ? -0.139 -3.879 -16.917 1.00 87.00 70 LEU A O 1
#

Foldseek 3Di:
DDDDDDDPPPVVVVVVCQVPDCPNPPDNCPLVPCVVVCVVVVCDDDPVSVVVVVCCCCPPHDVVVVVVPD